Protein AF-A0A0F8YSF6-F1 (afdb_monomer_lite)

Foldse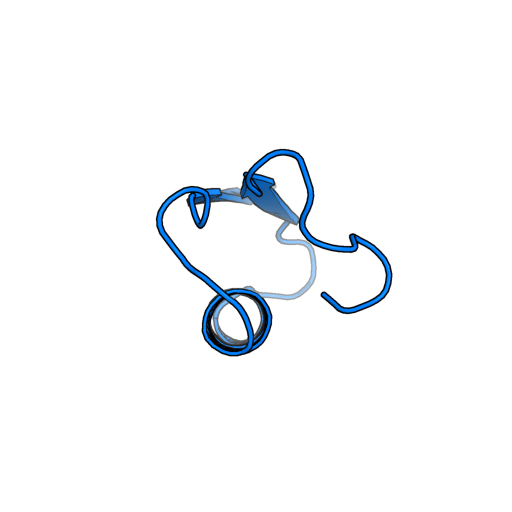ek 3Di:
DAEAEAECQVPDPPVLVVVVVVVVVVDDPPYHYHYHYHPPDDPVND

pLDDT: mean 83.46, std 10.85, range [53.94, 92.19]

Organism: NCBI:txid412755

Structure (mmCIF, N/CA/C/O backbone):
data_AF-A0A0F8YSF6-F1
#
_entry.id   AF-A0A0F8YSF6-F1
#
loop_
_atom_site.group_PDB
_atom_site.id
_atom_site.type_symbol
_atom_site.label_atom_id
_atom_site.label_alt_id
_atom_site.label_comp_id
_atom_site.label_asym_id
_atom_site.label_entity_id
_atom_site.label_seq_id
_atom_site.pdbx_PDB_ins_code
_atom_site.Cartn_x
_atom_site.Cartn_y
_atom_site.Cartn_z
_atom_site.occupancy
_atom_site.B_iso_or_equiv
_atom_site.auth_seq_id
_atom_site.auth_comp_id
_atom_site.auth_asym_id
_atom_site.auth_atom_id
_atom_site.pdbx_PDB_model_num
ATOM 1 N N . MET A 1 1 ? -8.703 5.808 14.422 1.00 65.75 1 MET A N 1
ATOM 2 C CA . MET A 1 1 ? -8.131 5.667 13.070 1.00 65.75 1 MET A CA 1
ATOM 3 C C 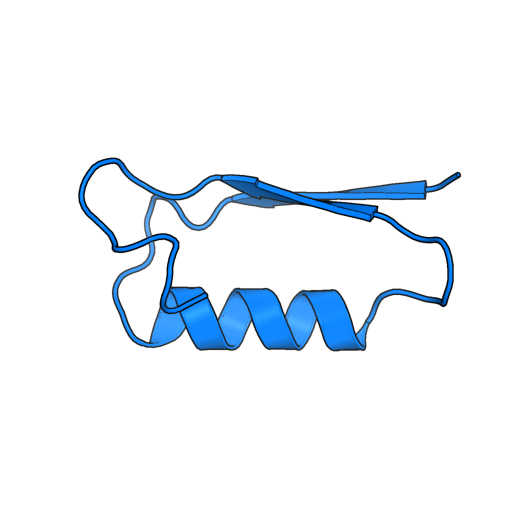. MET A 1 1 ? -6.663 5.346 13.235 1.00 65.75 1 MET A C 1
ATOM 5 O O . MET A 1 1 ? -5.924 6.203 13.708 1.00 65.75 1 MET A O 1
ATOM 9 N N . HIS A 1 2 ? -6.284 4.099 12.964 1.00 84.06 2 HIS A N 1
ATOM 10 C CA . HIS A 1 2 ? -4.894 3.661 12.966 1.00 84.06 2 HIS A CA 1
ATOM 11 C C . HIS A 1 2 ? -4.431 3.529 11.514 1.00 84.06 2 HIS A C 1
ATOM 13 O O . HIS A 1 2 ? -5.168 3.017 10.671 1.00 84.06 2 HIS A O 1
ATOM 19 N N . ILE A 1 3 ? -3.244 4.056 11.225 1.00 87.44 3 ILE A N 1
ATOM 20 C CA . ILE A 1 3 ? -2.635 3.994 9.899 1.00 87.44 3 ILE A CA 1
ATOM 21 C C . ILE A 1 3 ? -1.304 3.272 10.066 1.00 87.44 3 ILE A C 1
ATOM 23 O O . ILE A 1 3 ? -0.420 3.757 10.777 1.00 87.44 3 ILE A O 1
ATOM 27 N N . SER A 1 4 ? -1.184 2.106 9.444 1.00 87.75 4 SER A N 1
ATOM 28 C CA . SER A 1 4 ? 0.041 1.311 9.425 1.00 87.75 4 SER A CA 1
ATOM 29 C C . SER A 1 4 ? 0.774 1.545 8.109 1.00 87.75 4 SER A C 1
ATOM 31 O O . SER A 1 4 ? 0.143 1.678 7.065 1.00 87.75 4 SER A O 1
ATOM 33 N N . LYS A 1 5 ? 2.106 1.609 8.152 1.00 91.94 5 LYS A N 1
ATOM 34 C CA . LYS A 1 5 ? 2.949 1.837 6.972 1.00 91.94 5 LYS A CA 1
ATOM 35 C C . LYS A 1 5 ? 3.740 0.582 6.644 1.00 91.94 5 LYS A C 1
ATOM 37 O O . LYS A 1 5 ? 4.409 0.039 7.520 1.00 91.94 5 LYS A O 1
ATOM 42 N N . LEU A 1 6 ? 3.686 0.168 5.388 1.00 90.44 6 LEU A N 1
ATOM 43 C CA . LEU A 1 6 ? 4.432 -0.952 4.839 1.00 90.44 6 LEU A CA 1
ATOM 44 C C . LEU A 1 6 ? 5.300 -0.444 3.686 1.00 90.44 6 LEU A C 1
ATOM 46 O O . LEU A 1 6 ? 4.790 -0.057 2.640 1.00 90.44 6 LEU A O 1
ATOM 50 N N . ASP A 1 7 ? 6.615 -0.458 3.877 1.00 90.31 7 ASP A N 1
ATOM 51 C CA . ASP A 1 7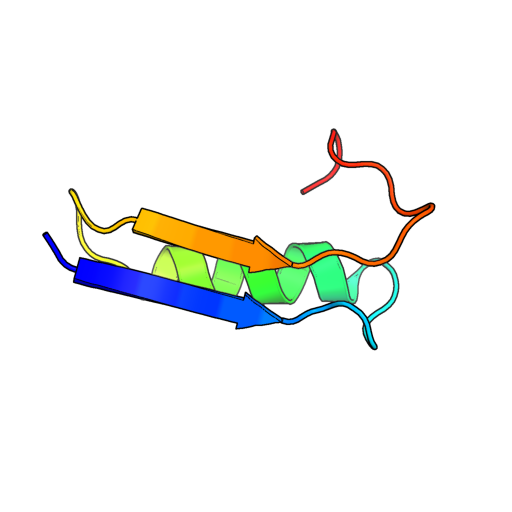 ? 7.572 -0.179 2.808 1.00 90.31 7 ASP A CA 1
ATOM 52 C C . ASP A 1 7 ? 8.032 -1.501 2.182 1.00 90.31 7 ASP A C 1
ATOM 54 O O . ASP A 1 7 ? 8.626 -2.348 2.855 1.00 90.31 7 ASP A O 1
ATOM 58 N N . ILE A 1 8 ? 7.705 -1.690 0.905 1.00 89.12 8 ILE A N 1
ATOM 59 C CA . ILE A 1 8 ? 8.094 -2.846 0.088 1.00 89.12 8 ILE A CA 1
ATOM 60 C C . ILE A 1 8 ? 8.866 -2.403 -1.156 1.00 89.12 8 ILE A C 1
ATOM 62 O O . ILE A 1 8 ? 8.899 -3.117 -2.153 1.00 89.12 8 ILE A O 1
ATOM 66 N N . THR A 1 9 ? 9.508 -1.233 -1.111 1.00 88.31 9 THR A N 1
ATOM 67 C CA . THR A 1 9 ? 10.323 -0.727 -2.226 1.00 88.31 9 THR A CA 1
ATOM 68 C C . THR A 1 9 ? 11.550 -1.595 -2.521 1.00 88.31 9 THR A C 1
ATOM 70 O O . THR A 1 9 ? 12.009 -1.632 -3.659 1.00 88.31 9 THR A O 1
ATOM 73 N N . ASP A 1 10 ? 12.070 -2.322 -1.533 1.00 86.75 10 ASP A N 1
ATOM 74 C CA . ASP A 1 10 ? 13.186 -3.265 -1.717 1.00 86.75 10 ASP A CA 1
ATOM 75 C C . ASP A 1 10 ? 12.720 -4.669 -2.146 1.00 86.75 10 ASP A C 1
ATOM 77 O O . ASP A 1 10 ? 13.521 -5.548 -2.453 1.00 86.75 10 ASP A O 1
ATOM 81 N N . GLU A 1 11 ? 11.406 -4.898 -2.185 1.00 85.50 11 GLU A N 1
ATOM 82 C CA . GLU A 1 11 ? 10.836 -6.199 -2.501 1.00 85.50 11 GLU A CA 1
ATOM 83 C C . GLU A 1 11 ? 10.478 -6.298 -3.981 1.00 85.50 11 GLU A C 1
ATOM 85 O O . GLU A 1 11 ? 10.120 -5.326 -4.644 1.00 85.50 11 GLU A O 1
ATOM 90 N N . HIS A 1 12 ? 10.531 -7.523 -4.485 1.00 82.50 12 HIS A N 1
ATOM 91 C CA . HIS A 1 12 ? 10.167 -7.851 -5.854 1.00 82.50 12 HIS A CA 1
ATOM 92 C C . HIS A 1 12 ? 8.984 -8.811 -5.868 1.00 82.50 12 HIS A C 1
ATOM 94 O O . HIS A 1 12 ? 8.806 -9.605 -4.937 1.00 82.50 12 HIS A O 1
ATOM 100 N N . CYS A 1 13 ? 8.191 -8.791 -6.938 1.00 78.00 13 CYS A N 1
ATOM 101 C CA . CYS A 1 13 ? 7.159 -9.801 -7.146 1.00 78.00 13 CYS A CA 1
ATOM 102 C C . CYS A 1 13 ? 7.718 -11.238 -6.996 1.00 78.00 13 CYS A C 1
ATOM 104 O O . CYS A 1 13 ? 8.791 -11.542 -7.526 1.00 78.00 13 CYS A O 1
ATOM 106 N N . PRO A 1 14 ? 7.006 -12.151 -6.300 1.00 86.94 14 PRO A N 1
ATOM 107 C CA . PRO A 1 14 ? 5.663 -12.003 -5.721 1.00 86.94 14 PRO A CA 1
ATOM 108 C C . PRO A 1 14 ? 5.650 -11.508 -4.260 1.00 86.94 14 PRO A C 1
ATOM 110 O O . PRO A 1 14 ? 4.590 -11.477 -3.633 1.00 86.94 14 PRO A O 1
ATOM 113 N N . MET A 1 15 ? 6.803 -11.160 -3.680 1.00 88.00 15 MET A N 1
ATOM 114 C CA . MET A 1 15 ? 6.897 -10.787 -2.264 1.00 88.00 15 MET A CA 1
ATOM 115 C C . MET A 1 15 ? 6.133 -9.504 -1.943 1.00 88.00 15 MET A C 1
ATOM 117 O O . MET A 1 15 ? 5.560 -9.404 -0.859 1.00 88.00 15 MET A O 1
ATOM 121 N N . THR A 1 16 ? 6.050 -8.569 -2.891 1.00 87.31 16 THR A N 1
ATOM 122 C CA . THR A 1 16 ? 5.245 -7.343 -2.783 1.0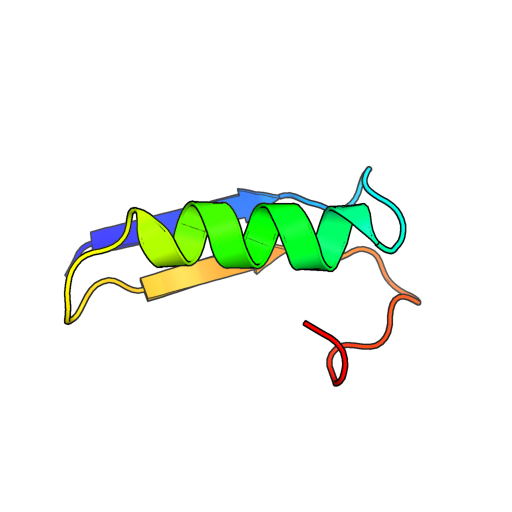0 87.31 16 THR A CA 1
ATOM 123 C C . THR A 1 16 ? 3.772 -7.651 -2.495 1.00 87.31 16 THR A C 1
ATOM 125 O O . THR A 1 16 ? 3.200 -7.123 -1.537 1.00 87.31 16 THR A O 1
ATOM 128 N N . PHE A 1 17 ? 3.181 -8.595 -3.232 1.00 87.50 17 PHE A N 1
ATOM 129 C CA . PHE A 1 17 ? 1.816 -9.075 -3.000 1.00 87.50 17 PHE A CA 1
ATOM 130 C C . PHE A 1 17 ? 1.681 -9.823 -1.668 1.00 87.50 17 PHE A C 1
ATOM 132 O O . PHE A 1 17 ? 0.784 -9.544 -0.869 1.00 87.50 17 PHE A O 1
ATOM 139 N N . VAL A 1 18 ? 2.596 -10.761 -1.398 1.00 89.81 18 VAL A N 1
ATOM 140 C CA . VAL A 1 18 ? 2.549 -11.595 -0.188 1.00 89.81 18 VAL A CA 1
ATOM 141 C C . VAL A 1 18 ? 2.632 -10.739 1.077 1.00 89.81 18 VAL A C 1
ATOM 143 O O . VAL A 1 18 ? 1.803 -10.902 1.972 1.00 89.81 18 VAL A O 1
ATOM 146 N N . LYS A 1 19 ? 3.583 -9.800 1.156 1.00 89.00 19 LYS A N 1
ATOM 147 C CA . LYS A 1 19 ? 3.731 -8.910 2.317 1.00 89.00 19 LYS A CA 1
ATOM 148 C C . LYS A 1 19 ? 2.520 -8.005 2.495 1.00 89.00 19 LYS A C 1
ATOM 150 O O . LYS A 1 19 ? 2.017 -7.901 3.609 1.00 89.00 19 LYS A O 1
ATOM 155 N N . THR A 1 20 ? 2.012 -7.424 1.411 1.00 90.12 20 THR A N 1
ATOM 156 C CA . THR A 1 20 ? 0.820 -6.567 1.462 1.00 90.12 20 THR A CA 1
ATOM 157 C C . THR A 1 20 ? -0.378 -7.320 2.034 1.00 90.12 20 THR A C 1
ATOM 159 O O . THR A 1 20 ? -1.015 -6.837 2.968 1.00 90.12 20 THR A O 1
ATOM 162 N N . LYS A 1 21 ? -0.644 -8.546 1.561 1.00 90.19 21 LYS A N 1
ATOM 163 C CA . LYS A 1 21 ? -1.731 -9.393 2.084 1.00 90.19 21 LYS A CA 1
ATOM 164 C C . LYS A 1 21 ? -1.525 -9.803 3.539 1.00 90.19 21 LYS A C 1
ATOM 166 O O . LYS A 1 21 ? -2.493 -9.823 4.294 1.00 90.19 21 LYS A O 1
ATOM 171 N N . LEU A 1 22 ? -0.296 -10.134 3.933 1.00 92.19 22 LEU A N 1
ATOM 172 C CA . LEU A 1 22 ? 0.016 -10.502 5.314 1.00 92.19 22 LEU A CA 1
ATOM 173 C C . LEU A 1 22 ? -0.209 -9.340 6.279 1.00 92.19 22 LEU A C 1
ATOM 175 O O . LEU A 1 22 ? -0.774 -9.559 7.347 1.00 92.19 22 LEU A O 1
ATOM 179 N N . GLU A 1 23 ? 0.198 -8.123 5.916 1.00 91.12 23 GLU A N 1
ATOM 180 C CA . GLU A 1 23 ? -0.055 -6.946 6.750 1.00 91.12 23 GLU A CA 1
ATOM 181 C C . GLU A 1 23 ? -1.543 -6.599 6.784 1.00 91.12 23 GLU A C 1
ATOM 183 O O . GLU A 1 23 ? -2.085 -6.391 7.864 1.00 91.12 23 GLU A O 1
ATOM 188 N N . LEU A 1 24 ? -2.241 -6.654 5.646 1.00 91.00 24 LEU A N 1
ATOM 189 C CA . LEU A 1 24 ? -3.700 -6.493 5.591 1.00 91.00 24 LEU A CA 1
ATOM 190 C C . LEU A 1 24 ? -4.439 -7.488 6.490 1.00 91.00 24 LEU A C 1
ATOM 192 O O . LEU A 1 24 ? -5.389 -7.105 7.162 1.00 91.00 24 LEU A O 1
ATOM 196 N N . ALA A 1 25 ? -3.996 -8.746 6.545 1.00 91.50 25 ALA A N 1
ATOM 197 C CA . ALA A 1 25 ? -4.600 -9.765 7.402 1.00 91.50 25 ALA A CA 1
ATOM 198 C C . ALA A 1 25 ? -4.388 -9.511 8.907 1.00 91.50 25 ALA A C 1
ATOM 200 O O . ALA A 1 25 ? -5.082 -10.111 9.726 1.00 91.50 25 ALA A O 1
ATOM 201 N N . LYS A 1 26 ? -3.428 -8.655 9.280 1.00 90.31 26 LYS A N 1
ATOM 202 C CA . LYS A 1 26 ? -3.190 -8.235 10.670 1.00 90.31 26 LYS A CA 1
ATOM 203 C C . LYS A 1 26 ? -4.004 -7.001 11.060 1.00 90.31 26 LYS A C 1
ATOM 205 O O . LYS A 1 26 ? -4.112 -6.717 12.252 1.00 90.31 26 LYS A O 1
ATOM 210 N N . LEU A 1 27 ? -4.524 -6.257 10.084 1.00 90.94 27 LEU A N 1
ATOM 211 C CA . LEU A 1 27 ? -5.310 -5.053 10.324 1.00 90.94 27 LEU A CA 1
ATOM 212 C C . LEU A 1 27 ? -6.741 -5.392 10.734 1.00 90.94 27 LEU A C 1
ATOM 214 O O . LEU A 1 27 ? -7.314 -6.387 10.288 1.00 90.94 27 LEU A O 1
ATOM 218 N N . ASN A 1 28 ? -7.325 -4.540 11.575 1.00 90.12 28 ASN A N 1
ATOM 219 C CA . ASN A 1 28 ? -8.729 -4.654 11.950 1.00 90.12 28 ASN A CA 1
ATOM 220 C C . ASN A 1 28 ? -9.608 -3.860 10.980 1.00 90.12 28 ASN A C 1
ATOM 222 O O . ASN A 1 28 ? -9.149 -2.974 10.256 1.00 90.12 28 ASN A O 1
ATOM 226 N N . GLU A 1 29 ? -10.907 -4.151 10.984 1.00 87.44 29 GLU A N 1
ATOM 227 C CA . GLU A 1 29 ? -11.871 -3.387 10.194 1.00 87.44 29 GLU A CA 1
ATOM 228 C C . GLU A 1 29 ? -11.845 -1.899 10.579 1.00 87.44 29 GLU A C 1
ATOM 230 O O . GLU A 1 29 ? -12.064 -1.525 11.732 1.00 87.44 29 GLU A O 1
ATOM 235 N N . GLY A 1 30 ? -11.580 -1.045 9.587 1.00 89.69 30 GLY A N 1
ATOM 236 C CA . GLY A 1 30 ? -11.451 0.404 9.762 1.00 89.69 30 GLY A CA 1
ATOM 237 C C . GLY A 1 30 ? -10.014 0.911 9.925 1.00 89.69 30 GLY A C 1
ATOM 238 O O . GLY A 1 30 ? -9.818 2.130 9.975 1.00 89.69 30 GLY A O 1
ATOM 239 N N . ASP A 1 31 ? -9.022 0.019 9.967 1.00 91.50 31 ASP A N 1
ATOM 240 C CA . ASP A 1 31 ? -7.608 0.385 9.883 1.00 91.50 31 ASP A CA 1
ATOM 241 C C . ASP A 1 31 ? -7.182 0.602 8.422 1.00 91.50 31 ASP A C 1
ATOM 243 O O . ASP A 1 31 ? -7.747 0.029 7.487 1.00 91.50 31 ASP A O 1
ATOM 247 N N . ILE A 1 32 ? -6.181 1.460 8.219 1.00 91.19 32 ILE A N 1
ATOM 248 C CA . ILE A 1 32 ? -5.667 1.817 6.891 1.00 91.19 32 ILE A CA 1
ATOM 249 C C . ILE A 1 32 ? -4.218 1.343 6.770 1.00 91.19 32 ILE A C 1
ATOM 251 O O . ILE A 1 32 ? -3.402 1.619 7.650 1.00 91.19 32 ILE A O 1
ATOM 255 N N . LEU A 1 33 ? -3.892 0.676 5.660 1.00 91.50 33 LEU A N 1
ATOM 256 C CA . LEU A 1 33 ? -2.519 0.339 5.284 1.00 91.50 33 LEU A CA 1
ATOM 257 C C . LEU A 1 33 ? -2.016 1.314 4.215 1.00 91.50 33 LEU A C 1
ATOM 259 O O . LEU A 1 33 ? -2.549 1.351 3.108 1.00 91.50 33 LEU A O 1
ATOM 263 N N . GLU A 1 34 ? -0.971 2.073 4.522 1.00 91.94 34 GLU A N 1
ATOM 264 C CA . GLU A 1 34 ? -0.192 2.817 3.534 1.00 91.94 34 GLU A CA 1
ATOM 265 C C . GLU A 1 34 ? 0.946 1.929 3.026 1.00 91.94 34 GLU A C 1
ATOM 267 O O . GLU A 1 34 ? 1.820 1.540 3.801 1.00 91.94 34 GLU A O 1
ATOM 272 N N . VAL A 1 35 ? 0.950 1.616 1.729 1.00 88.81 35 VAL A N 1
ATOM 273 C CA . VAL A 1 35 ? 1.977 0.771 1.104 1.00 88.81 35 VAL A CA 1
ATOM 274 C C . VAL A 1 35 ? 2.857 1.617 0.187 1.00 88.81 35 VAL A C 1
ATOM 276 O O . VAL A 1 35 ? 2.357 2.259 -0.736 1.00 88.81 35 VAL A O 1
ATOM 279 N N . LEU A 1 36 ? 4.168 1.611 0.427 1.00 89.25 36 LEU A N 1
ATOM 280 C CA . LEU A 1 36 ? 5.162 2.182 -0.479 1.00 89.25 36 LEU A CA 1
ATOM 281 C C . LEU A 1 36 ? 5.703 1.078 -1.386 1.00 89.25 36 LEU A C 1
ATOM 283 O O . LEU A 1 36 ? 6.338 0.136 -0.915 1.00 89.25 36 LEU A O 1
ATOM 287 N N . LEU A 1 37 ? 5.464 1.223 -2.688 1.00 85.25 37 LEU A N 1
ATOM 288 C CA . LEU A 1 37 ? 5.995 0.350 -3.731 1.00 85.25 37 LEU A CA 1
ATOM 289 C C . LEU A 1 37 ? 7.051 1.083 -4.555 1.00 85.25 37 LEU A C 1
ATOM 291 O O . LEU A 1 37 ? 6.993 2.302 -4.727 1.00 85.25 37 LEU A O 1
ATOM 295 N N . LYS A 1 38 ? 8.014 0.325 -5.081 1.00 79.81 38 LYS A N 1
ATOM 296 C CA . LYS A 1 38 ? 9.031 0.854 -5.990 1.00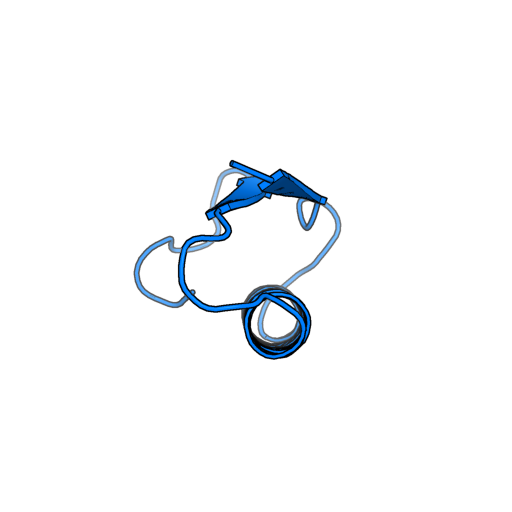 79.81 38 LYS A CA 1
ATOM 2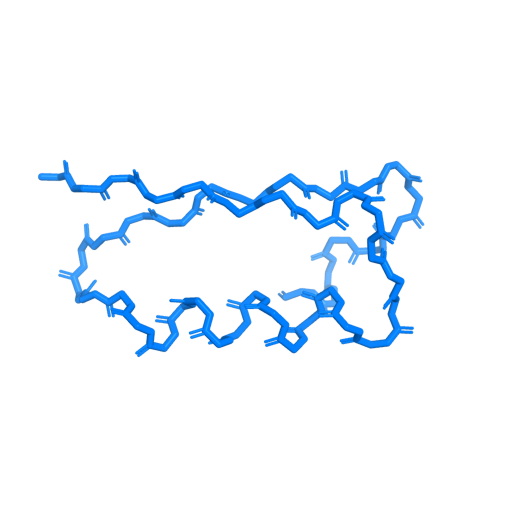97 C C . LYS A 1 38 ? 8.411 1.231 -7.331 1.00 79.81 38 LYS A C 1
ATOM 299 O O . LYS A 1 38 ? 7.517 0.550 -7.832 1.00 79.81 38 LYS A O 1
ATOM 304 N N . GLU A 1 39 ? 8.931 2.296 -7.936 1.00 69.62 39 GLU A N 1
ATOM 305 C CA . GLU A 1 39 ? 8.568 2.684 -9.296 1.00 69.62 39 GLU A CA 1
ATOM 306 C C . GLU A 1 39 ? 8.838 1.529 -10.282 1.00 69.62 39 GLU A C 1
ATOM 308 O O . GLU A 1 39 ? 9.950 1.004 -10.361 1.00 69.62 39 GLU A O 1
ATOM 313 N N . GLY A 1 40 ? 7.800 1.100 -11.007 1.00 67.25 40 GLY A N 1
ATOM 314 C CA . GLY A 1 40 ? 7.885 0.045 -12.023 1.00 67.25 40 GLY A CA 1
ATOM 315 C C . GLY A 1 40 ? 7.194 -1.284 -11.688 1.00 67.25 40 GLY A C 1
ATOM 316 O O . GLY A 1 40 ? 6.995 -2.073 -12.610 1.00 67.25 40 GLY A O 1
ATOM 317 N N . GLU A 1 41 ? 6.776 -1.537 -10.441 1.00 64.31 41 GLU A N 1
ATOM 318 C CA . GLU A 1 41 ? 5.898 -2.683 -10.127 1.00 64.31 41 GLU A CA 1
ATOM 319 C C . GLU A 1 41 ? 4.416 -2.318 -10.385 1.00 64.31 41 GLU A C 1
ATOM 321 O O . GLU A 1 41 ? 3.988 -1.202 -10.073 1.00 64.31 41 GLU A O 1
ATOM 326 N N . PRO A 1 42 ? 3.611 -3.220 -10.978 1.00 63.34 42 PRO A N 1
ATOM 327 C CA . PRO A 1 42 ? 2.218 -2.939 -11.310 1.00 63.34 42 PRO A CA 1
ATOM 328 C C . PRO A 1 42 ? 1.343 -2.820 -10.054 1.00 63.34 42 PRO A C 1
ATOM 330 O O . PRO A 1 42 ? 1.152 -3.792 -9.325 1.00 63.34 42 PRO A O 1
ATOM 333 N N . LEU A 1 43 ? 0.737 -1.644 -9.855 1.00 62.81 43 LEU A N 1
ATOM 334 C CA . LEU A 1 43 ? -0.226 -1.384 -8.773 1.00 62.81 43 LEU A CA 1
ATOM 335 C C . LEU A 1 43 ? -1.503 -2.238 -8.878 1.00 62.81 43 LEU A C 1
ATOM 337 O O . LEU A 1 43 ? -2.142 -2.502 -7.868 1.00 62.81 43 LEU A O 1
ATOM 341 N N . ASP A 1 44 ? -1.865 -2.697 -10.078 1.00 62.28 44 ASP A N 1
ATOM 342 C CA . ASP A 1 44 ? -3.055 -3.530 -10.306 1.00 62.28 44 ASP A CA 1
ATOM 343 C C . ASP A 1 44 ? -2.916 -4.973 -9.787 1.00 62.28 44 ASP A C 1
ATOM 345 O O . ASP A 1 44 ? -3.903 -5.703 -9.723 1.00 62.28 44 ASP A O 1
ATOM 349 N N . SER A 1 45 ? -1.699 -5.420 -9.458 1.00 55.19 45 SER A N 1
ATOM 350 C CA . SER A 1 45 ? -1.431 -6.794 -8.998 1.00 55.19 45 SER A CA 1
ATOM 351 C C . SER A 1 45 ? -1.168 -6.902 -7.494 1.00 55.19 45 SER A C 1
ATOM 353 O O . SER A 1 45 ? -0.724 -7.961 -7.048 1.00 55.19 45 SER A O 1
ATOM 355 N N . VAL A 1 46 ? -1.433 -5.838 -6.724 1.00 53.94 46 VAL A N 1
ATOM 356 C CA . VAL A 1 46 ? -1.255 -5.781 -5.258 1.00 53.94 46 VAL A CA 1
ATOM 357 C C . VAL A 1 46 ? -2.584 -5.953 -4.515 1.00 53.94 46 VAL A C 1
ATOM 359 O O . VAL A 1 46 ? -3.585 -5.331 -4.926 1.00 53.94 46 VAL A O 1
#

Sequence (46 aa):
MHISKLDITDEHCPMTFVKTKLELAKLNEGDILEVLLKEGEPLDSV

InterPro domains:
  IPR001455 TusA-like domain [PF01206] (5-43)
  IPR036868 TusA-like domain superfamily [G3DSA:3.30.110.40] (4-46)
  IPR036868 TusA-like domain superfamily [SSF64307] (5-43)

Secondary structure (DSSP, 8-state):
--EEEEE-TT--TTHHHHHHHHHHHHSPTT-EEEEE--TTS-GGG-

Radius of gyration: 10.62 Å; chains: 1; bounding box: 25×18×25 Å